Protein AF-A0A3D6EW29-F1 (afdb_monomer_lite)

Structure (mmCIF, N/CA/C/O backbone):
data_AF-A0A3D6EW29-F1
#
_entry.id   AF-A0A3D6EW29-F1
#
loop_
_atom_site.group_PDB
_atom_site.id
_atom_site.type_symbol
_atom_site.label_atom_id
_atom_site.label_alt_id
_atom_site.label_comp_id
_atom_site.label_asym_id
_atom_site.label_entity_id
_atom_site.label_seq_id
_atom_site.pdbx_PDB_ins_code
_atom_site.Cartn_x
_atom_site.Cartn_y
_atom_site.Cartn_z
_atom_site.occupancy
_atom_site.B_iso_or_equiv
_atom_site.auth_seq_id
_atom_site.auth_comp_id
_atom_site.auth_asym_id
_atom_site.auth_atom_id
_atom_site.pdbx_PDB_model_num
ATOM 1 N N . MET A 1 1 ? -27.766 40.219 81.093 1.00 53.06 1 MET A N 1
ATOM 2 C CA . MET A 1 1 ? -28.183 39.163 80.140 1.00 53.06 1 MET A CA 1
ATOM 3 C C . MET A 1 1 ? -28.330 39.722 78.709 1.00 53.06 1 MET A C 1
ATOM 5 O O . MET A 1 1 ? -29.349 39.507 78.084 1.00 53.06 1 MET A O 1
ATOM 9 N N . PHE A 1 2 ? -27.327 40.442 78.172 1.00 47.94 2 PHE A N 1
ATOM 10 C CA . PHE A 1 2 ? -27.393 41.033 76.810 1.00 47.94 2 PHE A CA 1
ATOM 11 C C . PHE A 1 2 ? -26.088 40.931 75.990 1.00 47.94 2 PHE A C 1
ATOM 13 O O . PHE A 1 2 ? -26.056 41.297 74.823 1.00 47.94 2 PHE A O 1
ATOM 20 N N . SER A 1 3 ? -25.006 40.379 76.553 1.00 46.25 3 SER A N 1
ATOM 21 C CA . SER A 1 3 ? -23.691 40.346 75.888 1.00 46.25 3 SER A CA 1
ATOM 22 C C . SER A 1 3 ? -23.529 39.212 74.858 1.00 46.25 3 SER A C 1
ATOM 24 O O . SER A 1 3 ? -22.716 39.331 73.948 1.00 46.25 3 SER A O 1
ATOM 26 N N . LYS A 1 4 ? -24.327 38.135 74.933 1.00 48.47 4 LYS A N 1
ATOM 27 C CA . LYS A 1 4 ? -24.180 36.969 74.037 1.00 48.47 4 LYS A CA 1
ATOM 28 C C . LYS A 1 4 ? -24.871 37.106 72.670 1.00 48.47 4 LYS A C 1
ATOM 30 O O . LYS A 1 4 ? -24.586 36.304 71.790 1.00 48.47 4 LYS A O 1
ATOM 35 N N . LEU A 1 5 ? -25.740 38.102 72.463 1.00 50.88 5 LEU A N 1
ATOM 36 C CA . LEU A 1 5 ? -26.512 38.227 71.212 1.00 50.88 5 LEU A CA 1
ATOM 37 C C . LEU A 1 5 ? -25.770 38.975 70.088 1.00 50.88 5 LEU A C 1
ATOM 39 O O . LEU A 1 5 ? -26.061 38.769 68.914 1.00 50.88 5 LEU A O 1
ATOM 43 N N . ILE A 1 6 ? -24.793 39.822 70.426 1.00 51.41 6 ILE A N 1
ATOM 44 C CA . ILE A 1 6 ? -24.122 40.710 69.458 1.00 51.41 6 ILE A CA 1
ATOM 45 C C . ILE A 1 6 ? -23.005 39.970 68.696 1.00 51.41 6 ILE A C 1
ATOM 47 O O . ILE A 1 6 ? -22.712 40.283 67.541 1.00 51.41 6 ILE A O 1
ATOM 51 N N . THR A 1 7 ? -22.404 38.943 69.301 1.00 50.97 7 THR A N 1
ATOM 52 C CA . THR A 1 7 ? -21.270 38.208 68.715 1.00 50.97 7 THR A CA 1
ATOM 53 C C . THR A 1 7 ? -21.693 37.263 67.583 1.00 50.97 7 THR A C 1
ATOM 55 O O . THR A 1 7 ? -20.952 37.106 66.614 1.00 50.97 7 THR A O 1
ATOM 58 N N . GLY A 1 8 ? -22.902 36.691 67.649 1.00 49.22 8 GLY A N 1
ATOM 59 C CA . GLY A 1 8 ? -23.425 35.788 66.613 1.00 49.22 8 GLY A CA 1
ATOM 60 C C . GLY A 1 8 ? -23.750 36.491 65.289 1.00 49.22 8 GLY A C 1
ATOM 61 O O . GLY A 1 8 ? -23.458 35.965 64.217 1.00 49.22 8 GLY A O 1
ATOM 62 N N . TYR A 1 9 ? -24.268 37.723 65.348 1.00 50.94 9 TYR A N 1
ATOM 63 C CA . TYR A 1 9 ? -24.578 38.510 64.147 1.00 50.94 9 TYR A CA 1
ATOM 64 C C . TYR A 1 9 ? -23.322 38.942 63.379 1.00 50.94 9 TYR A C 1
ATOM 66 O O . TYR A 1 9 ? -23.324 38.951 62.149 1.00 50.94 9 TYR A O 1
ATOM 74 N N . LYS A 1 10 ? -22.217 39.242 64.077 1.00 47.31 10 LYS A N 1
ATOM 75 C CA . LYS A 1 10 ? -20.953 39.602 63.416 1.00 47.31 10 LYS A CA 1
ATOM 76 C C . LYS A 1 10 ? -20.334 38.427 62.651 1.00 47.31 10 LYS A C 1
ATOM 78 O O . LYS A 1 10 ? -19.794 38.644 61.572 1.00 47.31 10 LYS A O 1
ATOM 83 N N . GLN A 1 11 ? -20.443 37.194 63.155 1.00 52.50 11 GLN A N 1
ATOM 84 C CA . GLN A 1 11 ? -19.911 36.018 62.452 1.00 52.50 11 GLN A CA 1
ATOM 85 C C . GLN A 1 11 ? -20.692 35.673 61.175 1.00 52.50 11 GLN A C 1
ATOM 87 O O . GLN A 1 11 ? -20.076 35.358 60.158 1.00 52.50 11 GLN A O 1
ATOM 92 N N . LEU A 1 12 ? -22.024 35.785 61.188 1.00 52.97 12 LEU A N 1
ATOM 93 C CA . LEU A 1 12 ? -22.863 35.487 60.018 1.00 52.97 12 LEU A CA 1
ATOM 94 C C . LEU A 1 12 ? -22.658 36.481 58.863 1.00 52.97 12 LEU A C 1
ATOM 96 O O . LEU A 1 12 ? -22.612 36.077 57.700 1.00 52.97 12 LEU A O 1
ATOM 100 N N . VAL A 1 13 ? -22.467 37.769 59.167 1.00 53.00 13 VAL A N 1
ATOM 101 C CA . VAL A 1 13 ? -22.207 38.794 58.141 1.00 53.00 13 VAL A CA 1
ATOM 102 C C . VAL A 1 13 ? -20.832 38.595 57.495 1.00 53.00 13 VAL A C 1
ATOM 104 O O . VAL A 1 13 ? -20.720 38.664 56.273 1.00 53.00 13 VAL A O 1
ATOM 107 N N . VAL A 1 14 ? -19.797 38.264 58.275 1.00 54.75 14 VAL A N 1
ATOM 108 C CA . VAL A 1 14 ? -18.451 37.986 57.737 1.00 54.75 14 VAL A CA 1
ATOM 109 C C . VAL A 1 14 ? -18.464 36.765 56.808 1.00 54.75 14 VAL A C 1
ATOM 111 O O . VAL A 1 14 ? -17.833 36.795 55.754 1.00 54.75 14 VAL A O 1
ATOM 114 N N . TYR A 1 15 ? -19.232 35.723 57.142 1.00 53.72 15 TYR A N 1
ATOM 115 C CA . TYR A 1 15 ? -19.317 34.500 56.334 1.00 53.72 15 TYR A CA 1
ATOM 116 C C . TYR A 1 15 ? -20.042 34.708 54.991 1.00 53.72 15 TYR A C 1
ATOM 118 O O . TYR A 1 15 ? -19.686 34.101 53.982 1.00 53.72 15 TYR A O 1
ATOM 126 N N . SER A 1 16 ? -21.027 35.610 54.944 1.00 57.94 16 SER A N 1
ATOM 127 C CA . SER A 1 16 ? -21.727 35.970 53.702 1.00 57.94 16 SER A CA 1
ATOM 128 C C . SER A 1 16 ? -20.830 36.735 52.723 1.00 57.94 16 SER A C 1
ATOM 130 O O . SER A 1 16 ? -20.907 36.522 51.511 1.00 57.94 16 SER A O 1
ATOM 132 N N . TRP A 1 17 ? -19.985 37.635 53.229 1.00 57.16 17 TRP A N 1
ATOM 133 C CA . TRP A 1 17 ? -19.116 38.472 52.397 1.00 57.16 17 TRP A CA 1
ATOM 134 C C . TRP A 1 17 ? -17.947 37.686 51.795 1.00 57.16 17 TRP A C 1
ATOM 136 O O . TRP A 1 17 ? -17.590 37.901 50.635 1.00 57.16 17 TRP A O 1
ATOM 146 N N . THR A 1 18 ? -17.393 36.721 52.531 1.00 64.12 18 THR A N 1
ATOM 147 C CA . THR A 1 18 ? -16.309 35.863 52.029 1.00 64.12 18 THR A CA 1
ATOM 148 C C . THR A 1 18 ? -16.794 34.901 50.945 1.00 64.12 18 THR A C 1
ATOM 150 O O . THR A 1 18 ? -16.105 34.705 49.946 1.00 64.12 18 THR A O 1
ATOM 153 N N . TRP A 1 19 ? -18.012 34.366 51.060 1.00 63.78 19 TRP A N 1
ATOM 154 C CA . TRP A 1 19 ? -18.598 33.500 50.030 1.00 63.78 19 TRP A CA 1
ATOM 155 C C . TRP A 1 19 ? -18.914 34.239 48.726 1.00 63.78 19 TRP A C 1
ATOM 157 O O . TRP A 1 19 ? -18.737 33.692 47.633 1.00 63.78 19 TRP A O 1
ATOM 167 N N . TRP A 1 20 ? -19.353 35.496 48.826 1.00 71.81 20 TRP A N 1
ATOM 168 C CA . TRP A 1 20 ? -19.592 36.337 47.655 1.00 71.81 20 TRP A CA 1
ATOM 169 C C . TRP A 1 20 ? -18.279 36.693 46.946 1.00 71.81 20 TRP A C 1
ATOM 171 O O . TRP A 1 20 ? -18.192 36.581 45.722 1.00 71.81 20 TRP A O 1
ATOM 181 N N . ALA A 1 21 ? -17.229 37.002 47.714 1.00 71.75 21 ALA A N 1
ATOM 182 C CA . ALA A 1 21 ? -15.890 37.247 47.183 1.00 71.75 21 ALA A CA 1
ATOM 183 C C . ALA A 1 21 ? -15.301 36.013 46.476 1.00 71.75 21 ALA A C 1
ATOM 185 O O . ALA A 1 21 ? -14.754 36.145 45.382 1.00 71.75 21 ALA A O 1
ATOM 186 N N . ILE A 1 22 ? -15.474 34.808 47.033 1.00 72.25 22 ILE A N 1
ATOM 187 C CA . ILE A 1 22 ? -15.019 33.553 46.406 1.00 72.25 22 ILE A CA 1
ATOM 188 C C . ILE A 1 22 ? -15.766 33.292 45.090 1.00 72.25 22 ILE A C 1
ATOM 190 O O . ILE A 1 22 ? -15.141 32.968 44.079 1.00 72.25 22 ILE A O 1
ATOM 194 N N . LYS A 1 23 ? -17.092 33.489 45.054 1.00 72.50 23 LYS A N 1
ATOM 195 C CA . LYS A 1 23 ? -17.878 33.348 43.814 1.00 72.50 23 LYS A CA 1
ATOM 196 C C . LYS A 1 23 ? -17.476 34.367 42.745 1.00 72.50 23 LYS A C 1
ATOM 198 O O . LYS A 1 23 ? -17.462 34.024 41.561 1.00 72.50 23 LYS A O 1
ATOM 203 N N . LEU A 1 24 ? -17.141 35.595 43.144 1.00 75.62 24 LEU A N 1
ATOM 204 C CA . LEU A 1 24 ? -16.654 36.628 42.231 1.00 75.62 24 LEU A CA 1
ATOM 205 C C . LEU A 1 24 ? -15.274 36.256 41.664 1.00 75.62 24 LEU A C 1
ATOM 207 O O . LEU A 1 24 ? -15.084 36.307 40.450 1.00 75.62 24 LEU A O 1
ATOM 211 N N . LEU A 1 25 ? -14.359 35.781 42.515 1.00 74.81 25 LEU A N 1
ATOM 212 C CA . LEU A 1 25 ? -13.037 35.287 42.115 1.00 74.81 25 LEU A CA 1
ATOM 213 C C . LEU A 1 25 ? -13.127 34.121 41.122 1.00 74.81 25 LEU A C 1
ATOM 215 O O . LEU A 1 25 ? -12.438 34.134 40.104 1.00 74.81 25 LEU A O 1
ATOM 219 N N . MET A 1 26 ? -14.019 33.154 41.354 1.00 72.25 26 MET A N 1
ATOM 220 C CA . MET A 1 26 ? -14.198 32.024 40.433 1.00 72.25 26 MET A CA 1
ATOM 221 C C . MET A 1 26 ? -14.757 32.443 39.068 1.00 72.25 26 MET A C 1
ATOM 223 O O . MET A 1 26 ? -14.358 31.887 38.045 1.00 72.25 26 MET A O 1
ATOM 227 N N . ARG A 1 27 ? -15.651 33.440 39.019 1.00 70.19 27 ARG A N 1
ATOM 228 C CA . ARG A 1 27 ? -16.184 33.964 37.750 1.00 70.19 27 ARG A CA 1
ATOM 229 C C . ARG A 1 27 ? -15.134 34.735 36.951 1.00 70.19 27 ARG A C 1
ATOM 231 O O . ARG A 1 27 ? -15.089 34.592 35.733 1.00 70.19 27 ARG A O 1
ATOM 238 N N . VAL A 1 28 ? -14.269 35.496 37.624 1.00 71.00 28 VAL A N 1
ATOM 239 C CA . VAL A 1 28 ? -13.138 36.178 36.976 1.00 71.00 28 VAL A CA 1
ATOM 240 C C . VAL A 1 28 ? -12.118 35.157 36.463 1.00 71.00 28 VAL A C 1
ATOM 242 O O . VAL A 1 28 ? -11.675 35.287 35.326 1.00 71.00 28 VAL A O 1
ATOM 245 N N . ALA A 1 29 ? -11.824 34.101 37.234 1.00 65.06 29 ALA A N 1
ATOM 246 C CA . ALA A 1 29 ? -10.921 33.017 36.833 1.00 65.06 29 ALA A CA 1
ATOM 247 C C . ALA A 1 29 ? -11.400 32.262 35.572 1.00 65.06 29 ALA A C 1
ATOM 249 O O . ALA A 1 29 ? -10.603 31.946 34.692 1.00 65.06 29 ALA A O 1
ATOM 250 N N . LEU A 1 30 ? -12.706 32.018 35.434 1.00 59.88 30 LEU A N 1
ATOM 251 C CA . LEU A 1 30 ? -13.264 31.390 34.229 1.00 59.88 30 LEU A CA 1
ATOM 252 C C . LEU A 1 30 ? -13.139 32.279 32.982 1.00 59.88 30 LEU A C 1
ATOM 254 O O . LEU A 1 30 ? -12.910 31.769 31.887 1.00 59.88 30 LEU A O 1
ATOM 258 N N . LEU A 1 31 ? -13.238 33.602 33.141 1.00 62.19 31 LEU A N 1
ATOM 259 C CA . LEU A 1 31 ? -13.102 34.547 32.030 1.00 62.19 31 LEU A CA 1
ATOM 260 C C . LEU A 1 31 ? -11.649 34.689 31.561 1.00 62.19 31 LEU A C 1
ATOM 262 O O . LEU A 1 31 ? -11.407 34.734 30.357 1.00 62.19 31 LEU A O 1
ATOM 266 N N . ILE A 1 32 ? -10.673 34.682 32.474 1.00 60.00 32 ILE A N 1
ATOM 267 C CA . ILE A 1 32 ? -9.247 34.740 32.102 1.00 60.00 32 ILE A CA 1
ATOM 268 C C . ILE A 1 32 ? -8.750 33.438 31.456 1.00 60.00 32 ILE A C 1
ATOM 270 O O . ILE A 1 32 ? -7.888 33.491 30.581 1.00 60.00 32 ILE A O 1
ATOM 274 N N . MET A 1 33 ? -9.336 32.281 31.793 1.00 54.91 33 MET A N 1
ATOM 275 C CA . MET A 1 33 ? -8.958 30.995 31.188 1.00 54.91 33 MET A CA 1
ATOM 276 C C . MET A 1 33 ? -9.645 30.760 29.839 1.00 54.91 33 MET A C 1
ATOM 278 O O . MET A 1 33 ? -9.130 30.003 29.024 1.00 54.91 33 MET A O 1
ATOM 282 N N . GLY A 1 34 ? -10.767 31.435 29.571 1.00 51.25 34 GLY A N 1
ATOM 283 C CA . GLY A 1 34 ? -11.375 31.473 28.238 1.00 51.25 34 GLY A CA 1
ATOM 284 C C . GLY A 1 34 ? -10.667 32.423 27.263 1.00 51.25 34 GLY A C 1
ATOM 285 O O . GLY A 1 34 ? -10.813 32.263 26.054 1.00 51.25 34 GLY A O 1
ATOM 286 N N . PHE A 1 35 ? -9.900 33.398 27.773 1.00 48.97 35 PHE A N 1
ATOM 287 C CA . PHE A 1 35 ? -9.270 34.454 26.967 1.00 48.97 35 PHE A CA 1
ATOM 288 C C . PHE A 1 35 ? -7.765 34.255 26.721 1.00 48.97 35 PHE A C 1
ATOM 290 O O . PHE A 1 35 ? -7.236 34.794 25.748 1.00 48.97 35 PHE A O 1
ATOM 297 N N . LEU A 1 36 ? -7.067 33.434 27.520 1.00 47.41 36 LEU A N 1
ATOM 298 C CA . LEU A 1 36 ? -5.771 32.888 27.104 1.00 47.41 36 LEU A CA 1
ATOM 299 C C . LEU A 1 36 ? -6.010 31.762 26.104 1.00 47.41 36 LEU A C 1
ATOM 301 O O . LEU A 1 36 ? -6.140 30.590 26.448 1.00 47.41 36 LEU A O 1
ATOM 305 N N . GLY A 1 37 ? -6.103 32.183 24.847 1.00 46.22 37 GLY A N 1
ATOM 306 C CA . GLY A 1 37 ? -6.301 31.347 23.686 1.00 46.22 37 GLY A CA 1
ATOM 307 C C . GLY A 1 37 ? -5.535 30.029 23.744 1.00 46.22 37 GLY A C 1
ATOM 308 O O . GLY A 1 37 ? -4.337 29.964 23.496 1.00 46.22 37 GLY A O 1
ATOM 309 N N . LEU A 1 38 ? -6.321 28.962 23.838 1.00 47.53 38 LEU A N 1
ATOM 310 C CA . LEU A 1 38 ? -6.102 27.669 23.186 1.00 47.53 38 LEU A CA 1
ATOM 311 C C . LEU A 1 38 ? -6.097 27.785 21.640 1.00 47.53 38 LEU A C 1
ATOM 313 O O . LEU A 1 38 ? -6.319 26.811 20.921 1.00 47.53 38 LEU A O 1
ATOM 317 N N . PHE A 1 39 ? -5.834 28.978 21.101 1.00 48.81 39 PHE A N 1
ATOM 318 C CA . PHE A 1 39 ? -5.738 29.226 19.678 1.00 48.81 39 PHE A CA 1
ATOM 319 C C . PHE A 1 39 ? -4.325 28.924 19.202 1.00 48.81 39 PHE A C 1
ATOM 321 O O . PHE A 1 39 ? -3.446 29.779 19.161 1.00 48.81 39 PHE A O 1
ATOM 328 N N . GLY A 1 40 ? -4.167 27.688 18.738 1.00 47.62 40 GLY A N 1
ATOM 329 C CA . GLY A 1 40 ? -3.386 27.468 17.534 1.00 47.62 40 GLY A CA 1
ATOM 330 C C . GLY A 1 40 ? -2.012 26.858 17.743 1.00 47.62 40 GLY A C 1
ATOM 331 O O . GLY A 1 40 ? -1.029 27.378 17.221 1.00 47.62 40 GLY A O 1
ATOM 332 N N . CYS A 1 41 ? -1.962 25.635 18.272 1.00 41.03 41 CYS A N 1
ATOM 333 C CA . CYS A 1 41 ? -1.152 24.648 17.561 1.00 41.03 41 CYS A CA 1
ATOM 334 C C . CYS A 1 41 ? -1.785 24.495 16.173 1.00 41.03 41 CYS A C 1
ATOM 336 O O . CYS A 1 41 ? -2.660 23.653 15.972 1.00 41.03 41 CYS A O 1
ATOM 338 N N . LYS A 1 42 ? -1.399 25.360 15.223 1.00 46.44 42 LYS A N 1
ATOM 339 C CA . LYS A 1 42 ? -1.664 25.095 13.811 1.00 46.44 42 LYS A CA 1
ATOM 340 C C . LYS A 1 42 ? -1.110 23.693 13.568 1.00 46.44 42 LYS A C 1
ATOM 342 O O . LYS A 1 42 ? 0.078 23.491 13.847 1.00 46.44 42 LYS A O 1
ATOM 347 N N . PRO A 1 43 ? -1.917 22.714 13.124 1.00 47.06 43 PRO A N 1
ATOM 348 C CA . PRO A 1 43 ? -1.335 21.466 12.676 1.00 47.06 43 PRO A CA 1
ATOM 349 C C . PRO A 1 43 ? -0.301 21.865 11.631 1.00 47.06 43 PRO A C 1
ATOM 351 O O . PRO A 1 43 ? -0.622 22.597 10.692 1.00 47.06 43 PRO A O 1
ATOM 354 N N . LYS A 1 44 ? 0.960 21.475 11.844 1.00 41.78 44 LYS A N 1
ATOM 355 C CA . LYS A 1 44 ? 1.954 21.551 10.783 1.00 41.78 44 LYS A CA 1
ATOM 356 C C . LYS A 1 44 ? 1.357 20.711 9.668 1.00 41.78 44 LYS A C 1
ATOM 358 O O . LYS A 1 44 ? 1.347 19.485 9.759 1.00 41.78 44 LYS A O 1
ATOM 363 N N . THR A 1 45 ? 0.792 21.370 8.664 1.00 43.94 45 THR A N 1
ATOM 364 C CA . THR A 1 45 ? 0.603 20.795 7.347 1.00 43.94 45 THR A CA 1
ATOM 365 C C . THR A 1 45 ? 2.006 20.448 6.904 1.00 43.94 45 THR A C 1
ATOM 367 O O . THR A 1 45 ? 2.735 21.278 6.371 1.00 43.94 45 THR A O 1
ATOM 370 N N . VAL A 1 46 ? 2.423 19.235 7.260 1.00 44.56 46 VAL A N 1
ATOM 371 C CA . VAL A 1 46 ? 3.500 18.547 6.588 1.00 44.56 46 VAL A CA 1
ATOM 372 C C . VAL A 1 46 ? 2.950 18.409 5.184 1.00 44.56 46 VAL A C 1
ATOM 374 O O . VAL A 1 46 ? 2.162 17.511 4.896 1.00 44.56 46 VAL A O 1
ATOM 377 N N . THR A 1 47 ? 3.276 19.381 4.342 1.00 43.88 47 THR A N 1
ATOM 378 C CA . THR A 1 47 ? 3.444 19.147 2.923 1.00 43.88 47 THR A CA 1
ATOM 379 C C . THR A 1 47 ? 4.431 17.993 2.864 1.00 43.88 47 THR A C 1
ATOM 381 O O . THR A 1 47 ? 5.638 18.185 2.925 1.00 43.88 47 THR A O 1
ATOM 384 N N . SER A 1 48 ? 3.911 16.759 2.898 1.00 54.00 48 SER A N 1
ATOM 385 C CA . SER A 1 48 ? 4.601 15.664 2.249 1.00 54.00 48 SER A CA 1
ATOM 386 C C . SER A 1 48 ? 4.791 16.218 0.861 1.00 54.00 48 SER A C 1
ATOM 388 O O . SER A 1 48 ? 3.780 16.501 0.206 1.00 54.00 48 SER A O 1
ATOM 390 N N . ASP A 1 49 ? 6.032 16.513 0.495 1.00 48.72 49 ASP A N 1
ATOM 391 C CA . ASP A 1 49 ? 6.377 16.792 -0.879 1.00 48.72 49 ASP A CA 1
ATOM 392 C C . ASP A 1 49 ? 5.747 15.653 -1.660 1.00 48.72 49 ASP A C 1
ATOM 394 O O . ASP A 1 49 ? 6.186 14.502 -1.615 1.00 48.72 49 ASP A O 1
ATOM 398 N N . LYS A 1 50 ? 4.586 15.947 -2.250 1.00 47.28 50 LYS A N 1
ATOM 399 C CA . LYS A 1 50 ? 4.014 15.107 -3.265 1.00 47.28 50 LYS A CA 1
ATOM 400 C C . LYS A 1 50 ? 5.108 15.189 -4.308 1.00 47.28 50 LYS A C 1
ATOM 402 O O . LYS A 1 50 ? 5.176 16.163 -5.052 1.00 47.28 50 LYS A O 1
ATOM 407 N N . LEU A 1 51 ? 5.944 14.160 -4.362 1.00 50.62 51 LEU A N 1
ATOM 408 C CA . LEU A 1 51 ? 6.313 13.565 -5.628 1.00 50.62 51 LEU A CA 1
ATOM 409 C C . LEU A 1 51 ? 4.980 13.297 -6.330 1.00 50.62 51 LEU A C 1
ATOM 411 O O . LEU A 1 51 ? 4.438 12.197 -6.307 1.00 50.62 51 LEU A O 1
ATOM 415 N N . ALA A 1 52 ? 4.383 14.363 -6.866 1.00 50.94 52 ALA A N 1
ATOM 416 C CA . ALA A 1 52 ? 3.343 14.324 -7.859 1.00 50.94 52 ALA A CA 1
ATOM 417 C C . ALA A 1 52 ? 4.087 13.897 -9.114 1.00 50.94 52 ALA A C 1
ATOM 419 O O . ALA A 1 52 ? 4.323 14.683 -10.024 1.00 50.94 52 ALA A O 1
ATOM 420 N N . PHE A 1 53 ? 4.572 12.658 -9.075 1.00 58.06 53 PHE A N 1
ATOM 421 C CA . PHE A 1 53 ? 4.930 11.948 -10.264 1.00 58.06 53 PHE A CA 1
ATOM 422 C C . PHE A 1 53 ? 3.639 11.927 -11.061 1.00 58.06 53 PHE A C 1
ATOM 424 O O . PHE A 1 53 ? 2.635 11.354 -10.623 1.00 58.06 53 PHE A O 1
ATOM 431 N N . ASP A 1 54 ? 3.626 12.702 -12.136 1.00 64.81 54 ASP A N 1
ATOM 432 C CA . ASP A 1 54 ? 2.476 12.805 -13.005 1.00 64.81 54 ASP A CA 1
ATOM 433 C C . ASP A 1 54 ? 2.390 11.502 -13.791 1.00 64.81 54 ASP A C 1
ATOM 435 O O . ASP A 1 54 ? 2.859 11.373 -14.917 1.00 64.81 54 ASP A O 1
ATOM 439 N N . LEU A 1 55 ? 1.828 10.491 -13.130 1.00 67.81 55 LEU A N 1
ATOM 440 C CA . LEU A 1 55 ? 1.684 9.150 -13.670 1.00 67.81 55 LEU A CA 1
ATOM 441 C C . LEU A 1 55 ? 0.925 9.191 -14.998 1.00 67.81 55 LEU A C 1
ATOM 443 O O . LEU A 1 55 ? 1.158 8.360 -15.863 1.00 67.81 55 LEU A O 1
ATOM 447 N N . LYS A 1 56 ? 0.051 10.187 -15.176 1.00 69.62 56 LYS A N 1
ATOM 448 C CA . LYS A 1 56 ? -0.777 10.345 -16.362 1.00 69.62 56 LYS A CA 1
ATOM 449 C C . LYS A 1 56 ? 0.046 10.711 -17.597 1.00 69.62 56 LYS A C 1
ATOM 451 O O . LYS A 1 56 ? -0.142 10.087 -18.631 1.00 69.62 56 LYS A O 1
ATOM 456 N N . SER A 1 57 ? 0.991 11.647 -17.488 1.00 70.06 57 SER A N 1
ATOM 457 C CA . SER A 1 57 ? 1.854 11.990 -18.628 1.00 70.06 57 SER A CA 1
ATOM 458 C C . SER A 1 57 ? 2.789 10.849 -19.026 1.00 70.06 57 SER A C 1
ATOM 460 O O . SER A 1 57 ? 3.041 10.673 -20.216 1.00 70.06 57 SER A O 1
ATOM 462 N N . VAL A 1 58 ? 3.243 10.036 -18.065 1.00 68.62 58 VAL A N 1
ATOM 463 C CA . VAL A 1 58 ? 4.052 8.837 -18.344 1.00 68.62 58 VAL A CA 1
ATOM 464 C C . VAL A 1 58 ? 3.208 7.733 -18.985 1.00 68.62 58 VAL A C 1
ATOM 466 O O . VAL A 1 58 ? 3.639 7.157 -19.977 1.00 68.62 58 VAL A O 1
ATOM 469 N N . LEU A 1 59 ? 1.990 7.489 -18.488 1.00 70.50 59 LEU A N 1
ATOM 470 C CA . LEU A 1 59 ? 1.036 6.548 -19.095 1.00 70.50 59 LEU A CA 1
ATOM 471 C C . LEU A 1 59 ? 0.696 6.883 -20.550 1.00 70.50 59 LEU A C 1
ATOM 473 O O . LEU A 1 59 ? 0.495 5.972 -21.344 1.00 70.50 59 LEU A O 1
ATOM 477 N N . ASP A 1 60 ? 0.667 8.165 -20.910 1.00 74.12 60 ASP A N 1
ATOM 478 C CA . ASP A 1 60 ? 0.324 8.596 -22.269 1.00 74.12 60 ASP A CA 1
ATOM 479 C C . ASP A 1 60 ? 1.498 8.468 -23.268 1.00 74.12 60 ASP A C 1
ATOM 481 O O . ASP A 1 60 ? 1.276 8.505 -24.479 1.00 74.12 60 ASP A O 1
ATOM 485 N N . THR A 1 61 ? 2.747 8.339 -22.798 1.00 73.62 61 THR A N 1
ATOM 486 C CA . THR A 1 61 ? 3.951 8.310 -23.661 1.00 73.62 61 THR A CA 1
ATOM 487 C C . THR A 1 61 ? 4.725 6.996 -23.640 1.00 73.62 61 THR A C 1
ATOM 489 O O . THR A 1 61 ? 5.518 6.757 -24.551 1.00 73.62 61 THR A O 1
ATOM 492 N N . ALA A 1 62 ? 4.519 6.159 -22.628 1.00 73.19 62 ALA A N 1
ATOM 493 C CA . ALA A 1 62 ? 5.255 4.921 -22.425 1.00 73.19 62 ALA A CA 1
ATOM 494 C C . ALA A 1 62 ? 4.416 3.686 -22.780 1.00 73.19 62 ALA A C 1
ATOM 496 O O . ALA A 1 62 ? 3.212 3.653 -22.535 1.00 73.19 62 ALA A O 1
ATOM 497 N N . ASP A 1 63 ? 5.071 2.646 -23.303 1.00 78.69 63 ASP A N 1
ATOM 498 C CA . ASP A 1 63 ? 4.449 1.331 -23.477 1.00 78.69 63 ASP A CA 1
ATOM 499 C C . ASP A 1 63 ? 4.355 0.645 -22.105 1.00 78.69 63 ASP A C 1
ATOM 501 O O . ASP A 1 63 ? 5.352 0.148 -21.565 1.00 78.69 63 ASP A O 1
ATOM 505 N N . ILE A 1 64 ? 3.178 0.737 -21.482 1.00 83.00 64 ILE A N 1
ATOM 506 C CA . ILE A 1 64 ? 2.924 0.247 -20.125 1.00 83.00 64 ILE A CA 1
ATOM 507 C C . ILE A 1 64 ? 1.969 -0.938 -20.175 1.00 83.00 64 ILE A C 1
ATOM 509 O O . ILE A 1 64 ? 0.821 -0.825 -20.605 1.00 83.00 64 ILE A O 1
ATOM 513 N N . GLU A 1 65 ? 2.440 -2.068 -19.661 1.00 85.38 65 GLU A N 1
ATOM 514 C CA . GLU A 1 65 ? 1.638 -3.269 -19.482 1.00 85.38 65 GLU A CA 1
ATOM 515 C C . GLU A 1 65 ? 0.973 -3.252 -18.098 1.00 85.38 65 GLU A C 1
ATOM 517 O O . GLU A 1 65 ? 1.639 -3.098 -17.068 1.00 85.38 65 GLU A O 1
ATOM 522 N N . GLU A 1 66 ? -0.352 -3.421 -18.062 1.00 87.56 66 GLU A N 1
ATOM 523 C CA . GLU A 1 66 ? -1.094 -3.613 -16.814 1.00 87.56 66 GLU A CA 1
ATOM 524 C C . GLU A 1 66 ? -1.213 -5.103 -16.482 1.00 87.56 66 GLU A C 1
ATOM 526 O O . GLU A 1 66 ? -1.879 -5.859 -17.192 1.00 87.56 66 GLU A O 1
ATOM 531 N N . VAL A 1 67 ? -0.663 -5.517 -15.342 1.00 91.00 67 VAL A N 1
ATOM 532 C CA . VAL A 1 67 ? -0.762 -6.899 -14.859 1.00 91.00 67 VAL A CA 1
ATOM 533 C C . VAL A 1 67 ? -1.609 -6.947 -13.594 1.00 91.00 67 VAL A C 1
ATOM 535 O O . VAL A 1 67 ? -1.283 -6.328 -12.582 1.00 91.00 67 VAL A O 1
ATOM 538 N N . LEU A 1 68 ? -2.710 -7.702 -13.615 1.00 93.44 68 LEU A N 1
ATOM 539 C CA . LEU A 1 68 ? -3.505 -7.954 -12.413 1.00 93.44 68 LEU A CA 1
ATOM 540 C C . LEU A 1 68 ? -2.767 -8.950 -11.510 1.00 93.44 68 LEU A C 1
ATOM 542 O O . LEU A 1 68 ? -2.541 -10.089 -11.911 1.00 93.44 68 LEU A O 1
ATOM 546 N N . ILE A 1 69 ? -2.447 -8.544 -10.281 1.00 95.44 69 ILE A N 1
ATOM 547 C CA . ILE A 1 69 ? -1.709 -9.396 -9.331 1.00 95.44 69 ILE A CA 1
ATOM 548 C C . ILE A 1 69 ? -2.593 -9.984 -8.225 1.00 95.44 69 ILE A C 1
ATOM 550 O O . ILE A 1 69 ? -2.170 -10.894 -7.516 1.00 95.44 69 ILE A O 1
ATOM 554 N N . GLY A 1 70 ? -3.828 -9.495 -8.081 1.00 96.38 70 GLY A N 1
ATOM 555 C CA . GLY A 1 70 ? -4.814 -10.073 -7.170 1.00 96.38 70 GLY A CA 1
ATOM 556 C C . GLY A 1 70 ? -5.724 -9.040 -6.522 1.00 96.38 70 GLY A C 1
ATOM 557 O O . GLY A 1 70 ? -5.925 -7.947 -7.048 1.00 96.38 70 GLY A O 1
ATOM 558 N N . GLU A 1 71 ? -6.275 -9.396 -5.363 1.00 97.06 71 GLU A N 1
ATOM 559 C CA . GLU A 1 71 ? -7.136 -8.530 -4.560 1.00 97.06 71 GLU A CA 1
ATOM 560 C C . GLU A 1 71 ? -6.509 -8.244 -3.194 1.00 97.06 71 GLU A C 1
ATOM 562 O O . GLU A 1 71 ? -6.018 -9.147 -2.515 1.00 97.06 71 GLU A O 1
ATOM 567 N N . LEU A 1 72 ? -6.591 -6.991 -2.753 1.00 95.56 72 LEU A N 1
ATOM 568 C CA . LEU A 1 72 ? -6.174 -6.553 -1.428 1.00 95.56 72 LEU A CA 1
ATOM 569 C C . LEU A 1 72 ? -7.399 -6.230 -0.578 1.00 95.56 72 LEU A C 1
ATOM 571 O O . LEU A 1 72 ? -8.218 -5.379 -0.932 1.00 95.56 72 LEU A O 1
ATOM 575 N N . TYR A 1 73 ? -7.512 -6.898 0.568 1.00 97.62 73 TYR A N 1
ATOM 576 C CA . TYR A 1 73 ? -8.540 -6.603 1.557 1.00 97.62 73 TYR A CA 1
ATOM 577 C C . TYR A 1 73 ? -8.030 -5.582 2.579 1.00 97.62 73 TYR A C 1
ATOM 579 O O . TYR A 1 73 ? -7.058 -5.827 3.290 1.00 97.62 73 TYR A O 1
ATOM 587 N N . LEU A 1 74 ? -8.716 -4.445 2.667 1.00 97.38 74 LEU A N 1
ATOM 588 C CA . LEU A 1 74 ? -8.381 -3.323 3.536 1.00 97.38 74 LEU A CA 1
ATOM 589 C C . LEU A 1 74 ? -9.504 -3.100 4.561 1.00 97.38 74 LEU A C 1
ATOM 591 O O . LEU A 1 74 ? -10.389 -2.282 4.319 1.00 97.38 74 LEU A O 1
ATOM 595 N N . PRO A 1 75 ? -9.492 -3.769 5.727 1.00 97.44 75 PRO A N 1
ATOM 596 C CA . PRO A 1 75 ? -10.575 -3.662 6.713 1.00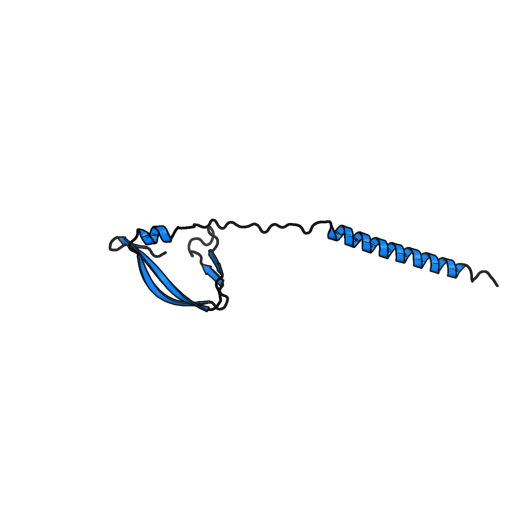 97.44 75 PRO A CA 1
ATOM 597 C C . PRO A 1 75 ? -10.685 -2.273 7.363 1.00 97.44 75 PRO A C 1
ATOM 599 O O . PRO A 1 75 ? -11.759 -1.877 7.803 1.00 97.44 75 PRO A O 1
ATOM 602 N N . THR A 1 76 ? -9.589 -1.514 7.428 1.00 97.62 76 THR A N 1
ATOM 603 C CA . THR A 1 76 ? -9.565 -0.145 7.980 1.00 97.62 76 THR A CA 1
ATOM 604 C C . THR A 1 76 ? -9.500 0.931 6.897 1.00 97.62 76 THR A C 1
ATOM 606 O O . THR A 1 76 ? -9.620 2.121 7.203 1.00 97.62 76 THR A O 1
ATOM 609 N N . GLY A 1 77 ? -9.251 0.525 5.648 1.00 96.94 77 GLY A N 1
ATOM 610 C CA . GLY A 1 77 ? -8.951 1.424 4.538 1.00 96.94 77 GLY A CA 1
ATOM 611 C C . GLY A 1 77 ? -7.630 2.194 4.674 1.00 96.94 77 GLY A C 1
ATOM 612 O O . GLY A 1 77 ? -7.359 3.070 3.860 1.00 96.94 77 GLY A O 1
ATOM 613 N N . GLN A 1 78 ? -6.803 1.929 5.692 1.00 96.81 78 GLN A N 1
ATOM 614 C CA . GLN A 1 78 ? -5.501 2.587 5.831 1.00 96.81 78 GLN A CA 1
ATOM 615 C C . GLN A 1 78 ? -4.458 1.890 4.957 1.00 96.81 78 GLN A C 1
ATOM 617 O O . GLN A 1 78 ? -4.256 0.684 5.081 1.00 96.81 78 GLN A O 1
ATOM 622 N N . ILE A 1 79 ? -3.777 2.663 4.111 1.00 94.81 79 ILE A N 1
ATOM 623 C CA . ILE A 1 79 ? -2.681 2.189 3.264 1.00 94.81 79 ILE A CA 1
ATOM 624 C C . ILE A 1 79 ? -1.405 2.881 3.726 1.00 94.81 79 ILE A C 1
ATOM 626 O O . ILE A 1 79 ? -1.341 4.113 3.787 1.00 94.81 79 ILE A O 1
ATOM 630 N N . ILE A 1 80 ? -0.396 2.077 4.053 1.00 92.31 80 ILE A N 1
ATOM 631 C CA . ILE A 1 80 ? 0.945 2.531 4.406 1.00 92.31 80 ILE A CA 1
ATOM 632 C C . ILE A 1 80 ? 1.915 1.762 3.518 1.00 92.31 80 ILE A C 1
ATOM 634 O O . ILE A 1 80 ? 1.928 0.535 3.557 1.00 92.31 80 ILE A O 1
ATOM 638 N N . ALA A 1 81 ? 2.701 2.477 2.724 1.00 89.94 81 ALA A N 1
ATOM 639 C CA . ALA A 1 81 ? 3.705 1.893 1.845 1.00 89.94 81 ALA A CA 1
ATOM 640 C C . ALA A 1 81 ? 5.026 2.639 2.022 1.00 89.94 81 ALA A C 1
ATOM 642 O O . ALA A 1 81 ? 5.043 3.850 2.228 1.00 89.94 81 ALA A O 1
ATOM 643 N N . GLY A 1 82 ? 6.139 1.928 1.970 1.00 87.12 82 GLY A N 1
ATOM 644 C CA . GLY A 1 82 ? 7.467 2.515 2.057 1.00 87.12 82 GLY A CA 1
ATOM 645 C C . GLY A 1 82 ? 8.471 1.560 1.443 1.00 87.12 82 GLY A C 1
ATOM 646 O O . GLY A 1 82 ? 8.277 0.347 1.502 1.00 87.12 82 GLY A O 1
ATOM 647 N N . ASP A 1 83 ? 9.515 2.114 0.842 1.00 85.50 83 ASP A N 1
ATOM 648 C CA . ASP A 1 83 ? 10.593 1.314 0.283 1.00 85.50 83 ASP A CA 1
ATOM 649 C C . ASP A 1 83 ? 11.471 0.766 1.431 1.00 85.50 83 ASP A C 1
ATOM 651 O O . ASP A 1 83 ? 11.923 1.550 2.278 1.00 85.50 83 ASP A O 1
ATOM 655 N N . PRO A 1 84 ? 11.707 -0.560 1.496 1.00 83.38 84 PRO A N 1
ATOM 656 C CA . PRO A 1 84 ? 12.501 -1.183 2.554 1.00 83.38 84 PRO A CA 1
ATOM 657 C C . PRO A 1 84 ? 13.969 -0.730 2.588 1.00 83.38 84 PRO A C 1
ATOM 659 O O . PRO A 1 84 ? 14.628 -0.931 3.607 1.00 83.38 84 PRO A O 1
ATOM 662 N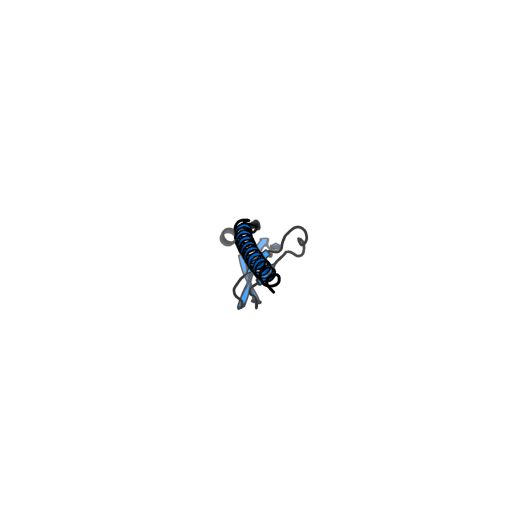 N . PHE A 1 85 ? 14.497 -0.115 1.529 1.00 82.56 85 PHE A N 1
ATOM 663 C CA . PHE A 1 85 ? 15.868 0.401 1.498 1.00 82.56 85 PHE A CA 1
ATOM 664 C C . PHE A 1 85 ? 15.988 1.846 1.990 1.00 82.56 85 PHE A C 1
ATOM 666 O O . PHE A 1 85 ? 17.079 2.271 2.363 1.00 82.56 85 PHE A O 1
ATOM 673 N N . PHE A 1 86 ? 14.880 2.586 2.075 1.00 80.06 86 PHE A N 1
ATOM 674 C CA . PHE A 1 86 ? 14.873 4.009 2.441 1.00 80.06 86 PHE A CA 1
ATOM 675 C C . PHE A 1 86 ? 14.233 4.282 3.811 1.00 80.06 86 PHE A C 1
ATOM 677 O O . PHE A 1 86 ? 13.684 5.358 4.050 1.00 80.06 86 PHE A O 1
ATOM 684 N N . ILE A 1 87 ? 14.326 3.321 4.738 1.00 74.69 87 ILE A N 1
ATOM 685 C CA . ILE A 1 87 ? 13.663 3.359 6.059 1.00 74.69 87 ILE A CA 1
ATOM 686 C C . ILE A 1 87 ? 14.048 4.603 6.880 1.00 74.69 87 ILE A C 1
ATOM 688 O O . ILE A 1 87 ? 13.212 5.141 7.608 1.00 74.69 87 ILE A O 1
ATOM 692 N N . ASN A 1 88 ? 15.300 5.057 6.774 1.00 79.19 88 ASN A N 1
ATOM 693 C CA . ASN A 1 88 ? 15.817 6.171 7.575 1.00 79.19 88 ASN A CA 1
ATOM 694 C C . ASN A 1 88 ? 15.630 7.535 6.900 1.00 79.19 88 ASN A C 1
ATOM 696 O O . ASN A 1 88 ? 15.459 8.540 7.590 1.00 79.19 88 ASN A O 1
ATOM 700 N N . ASP A 1 89 ? 15.636 7.561 5.569 1.00 79.50 89 ASP A N 1
ATOM 701 C CA . ASP A 1 89 ? 15.713 8.802 4.795 1.00 79.50 89 ASP A CA 1
ATOM 702 C C . ASP A 1 89 ? 14.333 9.284 4.335 1.00 79.50 89 ASP A C 1
ATOM 704 O O . ASP A 1 89 ? 14.110 10.487 4.174 1.00 79.50 89 ASP A O 1
ATOM 708 N N . HIS A 1 90 ? 13.371 8.367 4.183 1.00 78.94 90 HIS A N 1
ATOM 709 C CA . HIS A 1 90 ? 12.046 8.684 3.668 1.00 78.94 90 HIS A CA 1
ATOM 710 C C . HIS A 1 90 ? 10.929 8.198 4.588 1.00 78.94 90 HIS A C 1
ATOM 712 O O . HIS A 1 90 ? 10.863 7.051 5.027 1.00 78.94 90 HIS A O 1
ATOM 718 N N . LYS A 1 91 ? 9.979 9.099 4.861 1.00 84.56 91 LYS A N 1
ATOM 719 C CA . LYS A 1 91 ? 8.755 8.726 5.570 1.00 84.56 91 LYS A CA 1
ATOM 720 C C . LYS A 1 91 ? 7.894 7.843 4.663 1.00 84.56 91 LYS A C 1
ATOM 722 O O . LYS A 1 91 ? 7.723 8.192 3.496 1.00 84.56 91 LYS A O 1
ATOM 727 N N . PRO A 1 92 ? 7.270 6.781 5.202 1.00 87.19 92 PRO A N 1
ATOM 728 C CA . PRO A 1 92 ? 6.323 5.980 4.441 1.00 87.19 92 PRO A CA 1
ATOM 729 C C . PRO A 1 92 ? 5.190 6.836 3.869 1.00 87.19 92 PRO A C 1
ATOM 731 O O . PRO A 1 92 ? 4.655 7.715 4.559 1.00 87.19 92 PRO A O 1
ATOM 734 N N . PHE A 1 93 ? 4.789 6.530 2.639 1.00 86.62 93 PHE A N 1
ATOM 735 C CA . PHE A 1 93 ? 3.536 6.978 2.054 1.00 86.62 93 PHE A CA 1
ATOM 736 C C . PHE A 1 93 ? 2.369 6.499 2.919 1.00 86.62 93 PHE A C 1
ATOM 738 O O . PHE A 1 93 ? 2.317 5.341 3.338 1.00 86.62 93 PHE A O 1
ATOM 745 N N . LYS A 1 94 ? 1.427 7.402 3.200 1.00 91.38 94 LYS A N 1
ATOM 746 C CA . LYS A 1 94 ? 0.227 7.114 3.988 1.00 91.38 94 LYS A CA 1
ATOM 747 C C . LYS A 1 94 ? -0.983 7.721 3.304 1.00 91.38 94 LYS A C 1
ATOM 749 O O . LYS A 1 94 ? -1.011 8.925 3.055 1.00 91.38 94 LYS A O 1
ATOM 754 N N . THR A 1 95 ? -1.998 6.907 3.056 1.00 93.06 95 THR A N 1
ATOM 755 C CA . THR A 1 95 ? -3.292 7.366 2.547 1.00 93.06 95 THR A CA 1
ATOM 756 C C . THR A 1 95 ? -4.434 6.572 3.175 1.00 93.06 95 THR A C 1
ATOM 758 O O . THR A 1 95 ? -4.215 5.573 3.869 1.00 93.06 95 THR A O 1
ATOM 761 N N . LYS A 1 96 ? -5.665 7.038 2.968 1.00 94.44 96 LYS A N 1
ATOM 762 C CA . LYS A 1 96 ? -6.874 6.383 3.460 1.00 94.44 96 LYS A CA 1
ATOM 763 C C . LYS A 1 96 ? -7.905 6.273 2.346 1.00 94.44 96 LYS A C 1
ATOM 765 O O . LYS A 1 96 ? -8.226 7.261 1.693 1.00 94.44 96 LYS A O 1
ATOM 770 N N . VAL A 1 97 ? -8.434 5.071 2.183 1.00 95.19 97 VAL A N 1
ATOM 771 C CA . VAL A 1 97 ? -9.562 4.732 1.317 1.00 95.19 97 VAL A CA 1
ATOM 772 C C . VAL A 1 97 ? -10.714 4.205 2.172 1.00 95.19 97 VAL A C 1
ATOM 774 O O . VAL A 1 97 ? -10.596 4.085 3.395 1.00 95.19 97 VAL A O 1
ATOM 777 N N . ASN A 1 98 ? -11.849 3.908 1.547 1.00 97.56 98 ASN A N 1
ATOM 778 C CA . ASN A 1 98 ? -12.922 3.212 2.245 1.00 97.56 98 ASN A CA 1
ATOM 77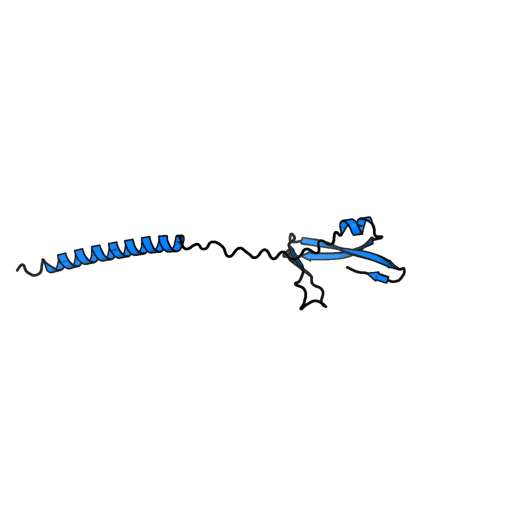9 C C . ASN A 1 98 ? -12.499 1.762 2.547 1.00 97.56 98 ASN A C 1
ATOM 781 O O . ASN A 1 98 ? -11.723 1.176 1.795 1.00 97.56 98 ASN A O 1
ATOM 785 N N . PRO A 1 99 ? -12.969 1.159 3.647 1.00 98.44 99 PRO A N 1
ATOM 786 C CA . PRO A 1 99 ? -12.780 -0.265 3.861 1.00 98.44 99 PRO A CA 1
ATOM 787 C C . PRO A 1 99 ? -13.388 -1.107 2.737 1.00 98.44 99 PRO A C 1
ATOM 789 O O . PRO A 1 99 ? -14.493 -0.815 2.279 1.00 98.44 99 PRO A O 1
ATOM 792 N N . GLY A 1 100 ? -12.699 -2.166 2.311 1.00 97.94 100 GLY A N 1
ATOM 793 C CA . GLY A 1 100 ? -13.195 -3.023 1.234 1.00 97.94 100 GLY A CA 1
ATOM 794 C C . GLY A 1 100 ? -12.140 -3.925 0.606 1.00 97.94 100 GLY A C 1
ATOM 795 O O . GLY A 1 100 ? -11.021 -4.038 1.105 1.00 97.94 100 GLY A O 1
ATOM 796 N N . LYS A 1 101 ? -12.520 -4.583 -0.492 1.00 98.00 101 LYS A N 1
ATOM 797 C CA . LYS A 1 101 ? -11.614 -5.342 -1.361 1.00 98.00 101 LYS A CA 1
ATOM 798 C C . LYS A 1 101 ? -11.329 -4.540 -2.622 1.00 98.00 101 LYS A C 1
ATOM 800 O O . LYS A 1 101 ? -12.255 -3.990 -3.214 1.00 98.00 101 LYS A O 1
ATOM 805 N N . TYR A 1 102 ? -10.066 -4.500 -3.020 1.00 96.94 102 TYR A N 1
ATOM 806 C CA . TYR A 1 102 ? -9.603 -3.724 -4.163 1.00 96.94 102 TYR A CA 1
ATOM 807 C C . TYR A 1 102 ? -8.750 -4.594 -5.084 1.00 96.94 102 TYR A C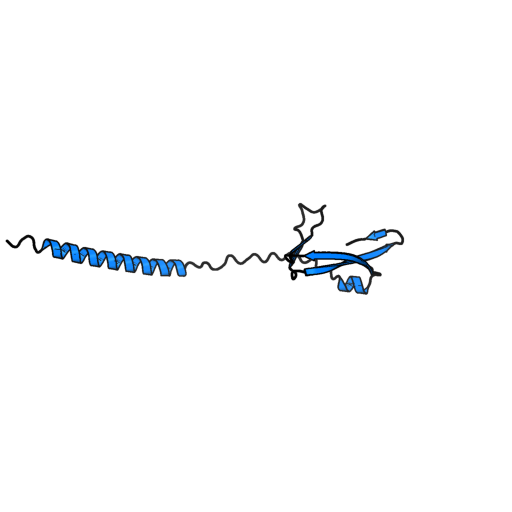 1
ATOM 809 O O . TYR A 1 102 ? -7.863 -5.283 -4.576 1.00 96.94 102 TYR A O 1
ATOM 817 N N . PRO A 1 103 ? -8.962 -4.560 -6.411 1.00 96.44 103 PRO A N 1
ATOM 818 C CA . PRO A 1 103 ? -8.030 -5.185 -7.335 1.00 96.44 103 PRO A CA 1
ATOM 819 C C . PRO A 1 103 ? -6.702 -4.428 -7.292 1.00 96.44 103 PRO A C 1
ATOM 821 O O . PRO A 1 103 ? -6.675 -3.196 -7.324 1.00 96.44 103 PRO A O 1
ATOM 824 N N . VAL A 1 104 ? -5.603 -5.169 -7.229 1.00 94.44 104 VAL A N 1
ATOM 825 C CA . VAL A 1 104 ? -4.253 -4.618 -7.288 1.00 94.44 104 VAL A CA 1
ATOM 826 C C . VAL A 1 104 ? -3.677 -4.924 -8.658 1.00 94.44 104 VAL A C 1
ATOM 828 O O . VAL A 1 104 ? -3.641 -6.078 -9.094 1.00 94.44 104 VAL A O 1
ATOM 831 N N . LYS A 1 105 ? -3.243 -3.865 -9.333 1.00 91.50 105 LYS A N 1
ATOM 832 C CA . LYS A 1 105 ? -2.597 -3.921 -10.637 1.00 91.50 105 LYS A CA 1
ATOM 833 C C . LYS A 1 105 ? -1.159 -3.450 -10.504 1.00 91.50 105 LYS A C 1
ATOM 835 O O . LYS A 1 105 ? -0.898 -2.488 -9.783 1.00 91.50 105 LYS A O 1
ATOM 840 N N . LEU A 1 106 ? -0.268 -4.120 -11.213 1.00 89.69 106 LEU A N 1
ATOM 841 C CA . LEU A 1 106 ? 1.100 -3.694 -11.433 1.00 89.69 106 LEU A CA 1
ATOM 842 C C . LEU A 1 106 ? 1.177 -2.998 -12.790 1.00 89.69 106 LEU A C 1
ATOM 844 O O . LEU A 1 106 ? 0.602 -3.491 -13.760 1.00 89.69 106 LEU A O 1
ATOM 848 N N . LEU A 1 107 ? 1.870 -1.867 -12.846 1.00 85.75 107 LEU A N 1
ATOM 849 C CA . LEU A 1 107 ? 2.151 -1.153 -14.087 1.00 85.75 107 LEU A CA 1
ATOM 850 C C . LEU A 1 107 ? 3.622 -1.390 -14.425 1.00 85.75 107 LEU A C 1
ATOM 852 O O . LEU A 1 107 ? 4.500 -0.973 -13.671 1.00 85.75 107 LEU A O 1
ATOM 856 N N . ILE A 1 108 ? 3.892 -2.094 -15.522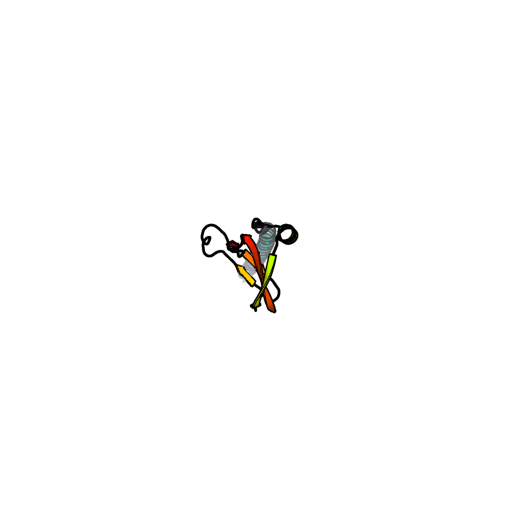 1.00 84.31 108 ILE A N 1
ATOM 857 C CA . ILE A 1 108 ? 5.253 -2.439 -15.941 1.00 84.31 108 ILE A CA 1
ATOM 858 C C . ILE A 1 108 ? 5.598 -1.612 -17.174 1.00 8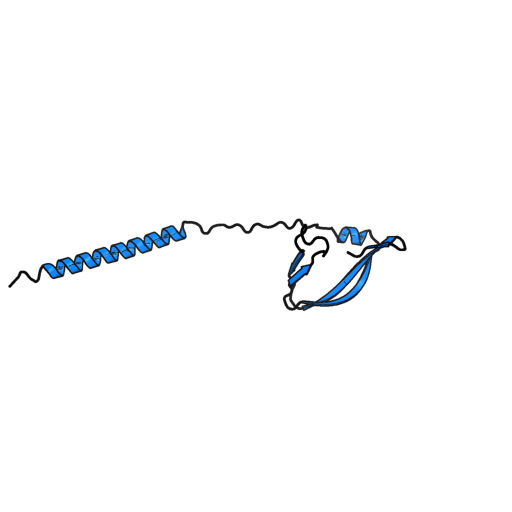4.31 108 ILE A C 1
ATOM 860 O O . ILE A 1 108 ? 4.933 -1.719 -18.199 1.00 84.31 108 ILE A O 1
ATOM 864 N N . HIS A 1 109 ? 6.653 -0.805 -17.081 1.00 79.94 109 HIS A N 1
ATOM 865 C CA . HIS A 1 109 ? 7.209 -0.095 -18.232 1.00 79.94 109 HIS A CA 1
ATOM 866 C C . HIS A 1 109 ? 8.434 -0.851 -18.753 1.00 79.94 109 HIS A C 1
ATOM 868 O O . HIS A 1 109 ? 9.401 -1.074 -18.009 1.00 79.94 109 HIS A O 1
ATOM 874 N N . LYS A 1 110 ? 8.402 -1.237 -20.031 1.00 69.25 110 LYS A N 1
ATOM 875 C CA . LYS A 1 110 ? 9.510 -1.935 -20.689 1.00 69.25 110 LYS A CA 1
ATOM 876 C C . LYS A 1 110 ? 10.515 -0.917 -21.232 1.00 69.25 110 LYS A C 1
ATOM 878 O O . LYS A 1 110 ? 10.231 -0.216 -22.194 1.00 69.25 110 LYS A O 1
ATOM 883 N N . VAL A 1 111 ? 11.682 -0.815 -20.591 1.00 69.06 111 VAL A N 1
ATOM 884 C CA . VAL A 1 111 ? 12.720 0.160 -20.979 1.00 69.06 111 VAL A CA 1
ATOM 885 C C . VAL A 1 111 ? 13.629 -0.411 -22.076 1.00 69.06 111 VAL A C 1
ATOM 887 O O . VAL A 1 111 ? 13.993 0.314 -22.995 1.00 69.06 111 VAL A O 1
ATOM 890 N N . GLU A 1 112 ? 13.949 -1.710 -22.016 1.00 69.94 112 GLU A N 1
ATOM 891 C CA . GLU A 1 112 ? 14.675 -2.474 -23.048 1.00 69.94 112 GLU A CA 1
ATOM 892 C C . GLU A 1 112 ? 14.169 -3.932 -23.064 1.00 69.94 112 GLU A C 1
ATOM 894 O O . GLU A 1 112 ? 13.416 -4.331 -22.172 1.00 69.94 112 GLU A O 1
ATOM 899 N N . GLU A 1 113 ? 14.569 -4.742 -24.055 1.00 61.22 113 GLU A N 1
ATOM 900 C CA . GLU A 1 113 ? 14.038 -6.104 -24.268 1.00 61.22 113 GLU A CA 1
ATOM 901 C C . GLU A 1 113 ? 14.141 -7.027 -23.035 1.00 61.22 113 GLU A C 1
ATOM 903 O O . GLU A 1 113 ? 13.209 -7.801 -22.805 1.00 61.22 113 GLU A O 1
ATOM 908 N N . ASP A 1 114 ? 15.166 -6.828 -22.192 1.00 59.69 114 ASP A N 1
ATOM 909 C CA . ASP A 1 114 ? 15.445 -7.605 -20.971 1.00 59.69 114 ASP A CA 1
ATOM 910 C C . ASP A 1 114 ? 15.556 -6.761 -19.678 1.00 59.69 114 ASP A C 1
ATOM 912 O O . ASP A 1 114 ? 15.887 -7.289 -18.614 1.00 59.69 114 ASP A O 1
ATOM 916 N N . HIS A 1 115 ? 15.261 -5.454 -19.725 1.00 62.72 115 HIS A N 1
ATOM 917 C CA . HIS A 1 115 ? 15.261 -4.586 -18.537 1.00 62.72 115 HIS A CA 1
ATOM 918 C C . HIS A 1 115 ? 13.841 -4.153 -18.159 1.00 62.72 115 HIS A C 1
ATOM 920 O O . HIS A 1 115 ? 13.277 -3.209 -18.720 1.00 62.72 115 HIS A O 1
ATOM 926 N N . TYR A 1 116 ? 13.293 -4.813 -17.136 1.00 58.72 116 TYR A N 1
ATOM 927 C CA . TYR A 1 116 ? 12.001 -4.478 -16.537 1.00 58.72 116 TYR A CA 1
ATOM 928 C C . TYR A 1 116 ? 12.194 -3.567 -15.325 1.00 58.72 116 TYR A C 1
ATOM 930 O O . TYR A 1 116 ? 12.987 -3.866 -14.428 1.00 58.72 116 TYR A O 1
ATOM 938 N N . ARG A 1 117 ? 11.445 -2.462 -15.272 1.00 62.75 117 ARG A N 1
ATOM 939 C CA . ARG A 1 117 ? 11.318 -1.638 -14.066 1.00 62.75 117 ARG A CA 1
ATOM 940 C C . ARG A 1 117 ? 9.920 -1.807 -13.495 1.00 62.75 117 ARG A C 1
ATOM 942 O O . ARG A 1 117 ? 8.933 -1.590 -14.190 1.00 62.75 117 ARG A O 1
ATOM 949 N N . VAL A 1 118 ? 9.871 -2.195 -12.226 1.00 57.72 118 VAL A N 1
ATOM 950 C CA . VAL A 1 118 ? 8.643 -2.330 -11.445 1.00 57.72 118 VAL A CA 1
ATOM 951 C C . VAL A 1 118 ? 8.601 -1.165 -10.465 1.00 57.72 118 VAL A C 1
ATOM 953 O O . VAL A 1 118 ? 9.564 -0.974 -9.720 1.00 57.72 118 VAL A O 1
ATOM 956 N N . ALA A 1 119 ? 7.530 -0.377 -10.503 1.00 56.81 119 ALA A N 1
ATOM 957 C CA . ALA A 1 119 ? 7.305 0.765 -9.619 1.00 56.81 119 ALA A CA 1
ATOM 958 C C . ALA A 1 119 ? 5.940 0.658 -8.935 1.00 56.81 119 ALA A C 1
ATOM 960 O O . ALA A 1 119 ? 5.008 0.102 -9.563 1.00 56.81 119 ALA A O 1
#

Radius of gyration: 35.07 Å; chains: 1; bounding box: 44×51×104 Å

pLDDT: mean 70.72, std 18.05, range [41.03, 98.44]

Sequence (119 aa):
MFSKLITGYKQLVVYSWTWWAIKLLMRVALLIMGFLGLFGCKPKTVTSDKLAFDLKSVLDTADIEEVLIGELYLPTGQIIAGDPFFINDHKPFKTKVNPGKYPVKLLIHKVEEDHYRVA

Secondary structure (DSSP, 8-state):
--TTHHHHHHHHHHHHHHHHHHHHHHHHHHHHHHHS------------------HHHHHHHS-EEEEEEEEEEESS-EEEE--TT-TTTSPPEEEE--SEEEEEEEEEEEEETTEEEE-

Foldseek 3Di:
DPPPPPVVVVVVVVVVVVVVVVVVVVVVVVVVVVPPDPPDPPPPPPPPVPPPVVVVVCVVPFDKDKDFPAKDFAQFQWDWADDPVCVPPDHTDIDGDDGDIDTDIWIWTDPDPPDIDTD